Protein AF-A0A3D4JQA6-F1 (afdb_monomer_lite)

Structure (mmCIF, N/CA/C/O backbone):
data_AF-A0A3D4JQA6-F1
#
_entry.id   AF-A0A3D4JQA6-F1
#
loop_
_atom_site.group_PDB
_atom_site.id
_atom_site.type_symbol
_atom_site.label_atom_id
_atom_site.label_alt_id
_atom_site.label_comp_id
_atom_site.label_asym_id
_atom_site.label_entity_id
_atom_site.label_seq_id
_atom_site.pdbx_PDB_ins_code
_atom_site.Cartn_x
_atom_site.Cartn_y
_atom_site.Cartn_z
_atom_site.occupancy
_atom_site.B_iso_or_equiv
_atom_site.auth_seq_id
_atom_site.auth_comp_id
_atom_site.auth_asym_id
_atom_site.auth_atom_id
_atom_site.pdbx_PDB_model_num
ATOM 1 N N . MET A 1 1 ? 20.133 15.750 -13.768 1.00 63.88 1 MET A N 1
ATOM 2 C CA . MET A 1 1 ? 20.092 14.602 -12.831 1.00 63.88 1 MET A CA 1
ATOM 3 C C . MET A 1 1 ? 18.663 14.166 -12.497 1.00 63.88 1 MET A C 1
ATOM 5 O O . MET A 1 1 ? 18.368 13.007 -12.738 1.00 63.88 1 MET A O 1
ATOM 9 N N . LYS A 1 2 ? 17.755 15.057 -12.059 1.00 71.19 2 LYS A N 1
ATOM 10 C CA . LYS A 1 2 ? 16.345 14.711 -11.744 1.00 71.19 2 LYS A CA 1
ATOM 11 C C . LYS A 1 2 ? 15.571 14.044 -12.898 1.00 71.19 2 LYS A C 1
ATOM 13 O O . LYS A 1 2 ? 14.889 13.049 -12.684 1.00 71.19 2 LYS A O 1
ATOM 18 N N . GLU A 1 3 ? 15.740 14.538 -14.126 1.00 81.88 3 GLU A N 1
ATOM 19 C CA . GLU A 1 3 ? 15.092 13.957 -15.318 1.00 81.88 3 GLU A CA 1
ATOM 20 C C . GLU A 1 3 ? 15.596 12.545 -15.656 1.00 81.88 3 GLU A C 1
ATOM 22 O O . GLU A 1 3 ? 14.814 11.694 -16.068 1.00 81.88 3 GLU A O 1
ATOM 27 N N . ILE A 1 4 ? 16.885 12.265 -15.417 1.00 90.88 4 ILE A N 1
ATOM 28 C CA . ILE A 1 4 ? 17.469 10.935 -15.649 1.00 90.88 4 ILE A CA 1
ATOM 29 C C . ILE A 1 4 ? 16.876 9.929 -14.661 1.00 90.88 4 ILE A C 1
ATOM 31 O O . ILE A 1 4 ? 16.432 8.866 -15.076 1.00 90.88 4 ILE A O 1
ATOM 35 N N . GLY A 1 5 ? 16.795 10.267 -13.370 1.00 91.56 5 GLY A N 1
ATOM 36 C CA . GLY A 1 5 ? 16.223 9.347 -12.384 1.00 91.56 5 GLY A CA 1
ATOM 37 C C . GLY A 1 5 ? 14.722 9.109 -12.577 1.00 91.56 5 GLY A C 1
ATOM 38 O O . GLY A 1 5 ? 14.267 7.981 -12.427 1.00 91.56 5 GLY A O 1
ATOM 39 N N . LYS A 1 6 ? 13.961 10.114 -13.036 1.00 93.19 6 LYS A N 1
ATOM 40 C CA . LYS A 1 6 ? 12.553 9.921 -13.422 1.00 93.19 6 LYS A CA 1
ATOM 41 C C . LYS A 1 6 ? 12.411 8.981 -14.625 1.00 93.19 6 LYS A C 1
ATOM 43 O O . LYS A 1 6 ? 11.505 8.150 -14.648 1.00 93.19 6 LYS A O 1
ATOM 48 N N . ALA A 1 7 ? 13.299 9.094 -15.615 1.00 94.69 7 ALA A N 1
ATOM 49 C CA . ALA A 1 7 ? 13.330 8.175 -16.749 1.00 94.69 7 ALA A CA 1
ATOM 50 C C . ALA A 1 7 ? 13.671 6.742 -16.306 1.00 94.69 7 ALA A C 1
ATOM 52 O O . ALA A 1 7 ? 12.978 5.813 -16.712 1.00 94.69 7 ALA A O 1
ATOM 53 N N . ILE A 1 8 ? 14.664 6.569 -15.425 1.00 94.75 8 ILE A N 1
ATOM 54 C CA . ILE A 1 8 ? 15.035 5.261 -14.856 1.00 94.75 8 ILE A CA 1
ATOM 55 C C . ILE A 1 8 ? 13.863 4.654 -14.077 1.00 94.75 8 ILE A C 1
ATOM 57 O O . ILE A 1 8 ? 13.502 3.508 -14.329 1.00 94.75 8 ILE A O 1
ATOM 61 N N . PHE A 1 9 ? 13.210 5.431 -13.208 1.00 95.50 9 PHE A N 1
ATOM 62 C CA . PHE A 1 9 ? 12.026 4.986 -12.469 1.00 95.50 9 PHE A CA 1
ATOM 63 C C . PHE A 1 9 ? 10.925 4.475 -13.403 1.00 95.50 9 PHE A C 1
ATOM 65 O O . PHE A 1 9 ? 10.375 3.395 -13.194 1.00 95.50 9 PHE A O 1
ATOM 72 N N . ASN A 1 10 ? 10.621 5.225 -14.467 1.00 94.56 10 ASN A N 1
ATOM 73 C CA . ASN A 1 10 ? 9.599 4.825 -15.430 1.00 94.56 10 ASN A CA 1
ATOM 74 C C . ASN A 1 10 ? 10.000 3.575 -16.229 1.00 94.56 10 ASN A C 1
ATOM 76 O O . ASN A 1 10 ? 9.146 2.721 -16.463 1.00 94.56 10 ASN A O 1
ATOM 80 N N . LEU A 1 11 ? 11.272 3.448 -16.625 1.00 94.88 11 LEU A N 1
ATOM 81 C CA . LEU A 1 11 ? 11.783 2.257 -17.311 1.00 94.88 11 LEU A CA 1
ATOM 82 C C . LEU A 1 11 ? 11.657 1.013 -16.429 1.00 94.88 11 LEU A C 1
ATOM 84 O O . LEU A 1 11 ? 11.138 -0.005 -16.881 1.00 94.88 11 LEU A O 1
ATOM 88 N N . GLN A 1 12 ? 12.064 1.110 -15.165 1.00 94.75 12 GLN A N 1
ATOM 89 C CA . GLN A 1 12 ? 11.976 0.002 -14.220 1.00 94.75 12 GLN A CA 1
ATOM 90 C C . GLN A 1 12 ? 10.525 -0.370 -13.904 1.00 94.75 12 GLN A C 1
ATOM 92 O O . GLN A 1 12 ? 10.165 -1.546 -13.953 1.00 94.75 12 GLN A O 1
ATOM 97 N N . ARG A 1 13 ? 9.660 0.628 -13.676 1.00 95.00 13 ARG A N 1
ATOM 98 C CA . ARG A 1 13 ? 8.214 0.418 -13.530 1.00 95.00 13 ARG A CA 1
ATOM 99 C C . ARG A 1 13 ? 7.650 -0.346 -14.725 1.00 95.00 13 ARG A C 1
ATOM 101 O O . ARG A 1 13 ? 6.912 -1.308 -14.545 1.00 95.00 13 ARG A O 1
ATOM 108 N N . PHE A 1 14 ? 7.993 0.067 -15.942 1.00 95.00 14 PHE A N 1
ATOM 109 C CA . PHE A 1 14 ? 7.517 -0.587 -17.156 1.00 95.00 14 PHE A CA 1
ATOM 110 C C . PHE A 1 14 ? 8.004 -2.037 -17.251 1.00 95.00 14 PHE A C 1
ATOM 112 O O . PHE A 1 14 ? 7.196 -2.923 -17.507 1.00 95.00 14 PHE A O 1
ATOM 119 N N . GLN A 1 15 ? 9.282 -2.301 -16.967 1.00 94.69 15 GLN A N 1
ATOM 120 C CA . GLN A 1 15 ? 9.850 -3.654 -16.969 1.00 94.69 15 GLN A CA 1
ATOM 121 C C . GLN A 1 15 ? 9.159 -4.584 -15.964 1.00 94.69 15 GLN A C 1
ATOM 123 O O . GLN A 1 15 ? 8.779 -5.700 -16.322 1.00 94.69 15 GLN A O 1
ATOM 128 N N . ILE A 1 16 ? 8.948 -4.124 -14.728 1.00 94.44 16 ILE A N 1
ATOM 129 C CA . ILE A 1 16 ? 8.279 -4.904 -13.677 1.00 94.44 16 ILE A CA 1
ATOM 130 C C . ILE A 1 16 ? 6.845 -5.235 -14.094 1.00 94.44 16 ILE A C 1
ATOM 132 O O . ILE A 1 16 ? 6.431 -6.394 -14.057 1.00 94.44 16 ILE A O 1
ATOM 136 N N . LEU A 1 17 ? 6.095 -4.234 -14.558 1.00 95.25 17 LEU A N 1
ATOM 137 C CA . LEU A 1 17 ? 4.699 -4.426 -14.939 1.00 95.25 17 LEU A CA 1
ATOM 138 C C . LEU A 1 17 ? 4.548 -5.269 -16.213 1.00 95.25 17 LEU A C 1
ATOM 140 O O . LEU A 1 17 ? 3.662 -6.115 -16.268 1.00 95.25 17 LEU A O 1
ATOM 144 N N . GLN A 1 18 ? 5.419 -5.115 -17.214 1.00 94.75 18 GLN A N 1
ATOM 145 C CA . GLN A 1 18 ? 5.425 -5.992 -18.390 1.00 94.75 18 GLN A CA 1
ATOM 146 C C . GLN A 1 18 ? 5.730 -7.444 -18.021 1.00 94.75 18 GLN A C 1
ATOM 148 O O . GLN A 1 18 ? 5.082 -8.356 -18.533 1.00 94.75 18 GLN A O 1
ATOM 153 N N . THR A 1 19 ? 6.681 -7.655 -17.108 1.00 95.06 19 THR A N 1
ATOM 154 C CA . THR A 1 19 ? 7.011 -8.991 -16.598 1.00 95.06 19 THR A CA 1
ATOM 155 C C . THR A 1 19 ? 5.800 -9.609 -15.901 1.00 95.06 19 THR A C 1
ATOM 157 O O . THR A 1 19 ? 5.513 -10.786 -16.116 1.00 95.06 19 THR A O 1
ATOM 160 N N . LYS A 1 20 ? 5.039 -8.810 -15.137 1.00 94.94 20 LYS A N 1
ATOM 161 C CA . LYS A 1 20 ? 3.795 -9.256 -14.500 1.00 94.94 20 LYS A CA 1
ATOM 162 C C . LYS A 1 20 ? 2.676 -9.566 -15.502 1.00 94.94 20 LYS A C 1
ATOM 164 O O . LYS A 1 20 ? 1.956 -10.542 -15.324 1.00 94.94 20 LYS A O 1
ATOM 169 N N . LEU A 1 21 ? 2.513 -8.734 -16.532 1.00 93.81 21 LEU A N 1
ATOM 170 C CA . LEU A 1 21 ? 1.463 -8.874 -17.549 1.00 93.81 21 LEU A CA 1
ATOM 171 C C . LEU A 1 21 ? 1.677 -10.088 -18.464 1.00 93.81 21 LEU A C 1
ATOM 173 O O . LEU A 1 21 ? 0.710 -10.643 -18.978 1.00 93.81 21 LEU A O 1
ATOM 177 N N . ASN A 1 22 ? 2.926 -10.498 -18.694 1.00 92.50 22 ASN A N 1
ATOM 178 C CA . ASN A 1 22 ? 3.233 -11.638 -19.548 1.00 92.50 22 ASN A CA 1
ATOM 179 C C . ASN A 1 22 ? 2.917 -12.967 -18.823 1.00 92.50 22 ASN A C 1
ATOM 181 O O . ASN A 1 22 ? 3.553 -13.267 -17.810 1.00 92.50 22 ASN A O 1
ATOM 185 N N . PRO A 1 23 ? 2.003 -13.813 -19.348 1.00 91.38 23 PRO A N 1
ATOM 186 C CA . PRO A 1 23 ? 1.631 -15.077 -18.709 1.00 91.38 23 PRO A CA 1
ATOM 187 C C . PRO A 1 23 ? 2.809 -16.023 -18.440 1.00 91.38 23 PRO A C 1
ATOM 189 O O . PRO A 1 23 ? 2.776 -16.765 -17.464 1.00 91.38 23 PRO A O 1
ATOM 192 N N . ALA A 1 24 ? 3.861 -15.981 -19.265 1.00 93.81 24 ALA A N 1
ATOM 193 C CA . ALA A 1 24 ? 5.041 -16.833 -19.106 1.00 93.81 24 ALA A CA 1
ATOM 194 C C . ALA A 1 24 ? 5.958 -16.411 -17.942 1.00 93.81 24 ALA A C 1
ATOM 196 O O . ALA A 1 24 ? 6.779 -17.210 -17.501 1.00 93.81 24 ALA A O 1
ATOM 197 N N . THR A 1 25 ? 5.841 -15.169 -17.459 1.00 94.56 25 THR A N 1
ATOM 198 C CA . THR A 1 25 ? 6.705 -14.595 -16.409 1.00 94.56 25 THR A CA 1
ATOM 199 C C . THR A 1 25 ? 5.927 -13.999 -15.233 1.00 94.56 25 THR A C 1
ATOM 201 O O . THR A 1 25 ? 6.529 -13.482 -14.296 1.00 94.56 25 THR A O 1
ATOM 204 N N . SER A 1 26 ? 4.593 -14.071 -15.250 1.00 92.25 26 SER A N 1
ATOM 205 C CA . SER A 1 26 ? 3.707 -13.426 -14.269 1.00 92.25 26 SER A CA 1
ATOM 206 C C . SER A 1 26 ? 3.950 -13.877 -12.824 1.00 92.25 26 SER A C 1
ATOM 208 O O . SER A 1 26 ? 3.779 -13.101 -11.882 1.00 92.25 26 SER A O 1
ATOM 210 N N . ASN A 1 27 ? 4.384 -15.123 -12.641 1.00 93.00 27 ASN A N 1
ATOM 211 C CA . ASN A 1 27 ? 4.704 -15.702 -11.339 1.00 93.00 27 ASN A CA 1
ATOM 212 C C . ASN A 1 27 ? 6.025 -15.186 -10.743 1.00 93.00 27 ASN A C 1
ATOM 214 O 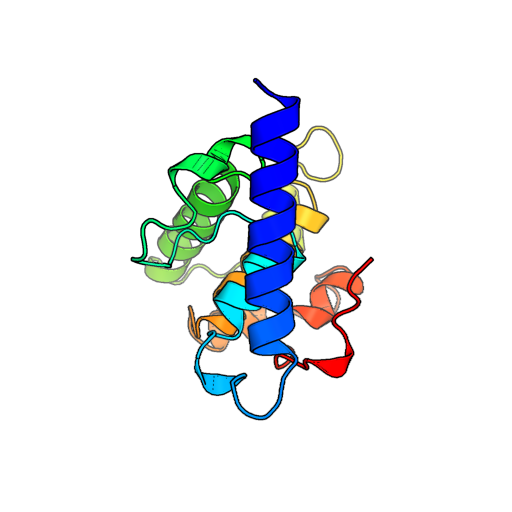O . ASN A 1 27 ? 6.259 -15.393 -9.558 1.00 93.00 27 ASN A O 1
ATOM 218 N N . LEU A 1 28 ? 6.880 -14.530 -11.535 1.00 93.69 28 LEU A N 1
ATOM 219 C CA . LEU A 1 28 ? 8.157 -13.983 -11.062 1.00 93.69 28 LEU A CA 1
ATOM 220 C C . LEU A 1 28 ? 7.982 -12.693 -10.255 1.00 93.69 28 LEU A C 1
ATOM 222 O O . LEU A 1 28 ? 8.882 -12.309 -9.515 1.00 93.69 28 LEU A O 1
ATOM 226 N N . ILE A 1 29 ? 6.845 -12.013 -10.420 1.00 94.31 29 ILE A N 1
ATOM 227 C CA . ILE A 1 29 ? 6.546 -10.743 -9.765 1.00 94.31 29 ILE A CA 1
ATOM 228 C C . ILE A 1 29 ? 5.330 -10.945 -8.848 1.00 94.31 29 ILE A C 1
ATOM 230 O O . ILE A 1 29 ? 4.229 -11.197 -9.354 1.00 94.31 29 ILE A O 1
ATOM 234 N N . PRO A 1 30 ? 5.488 -10.824 -7.519 1.00 94.50 30 PRO A N 1
ATOM 235 C CA . PRO A 1 30 ? 4.372 -10.861 -6.578 1.00 94.50 30 PRO A CA 1
ATOM 236 C C . PRO A 1 30 ? 3.296 -9.808 -6.889 1.00 94.50 30 PRO A C 1
ATOM 238 O O . PRO A 1 30 ? 3.568 -8.759 -7.481 1.00 94.50 30 PRO A O 1
ATOM 241 N N . ASN A 1 31 ? 2.043 -10.109 -6.541 1.00 95.88 31 ASN A N 1
ATOM 242 C CA . ASN A 1 31 ? 0.892 -9.258 -6.866 1.00 95.88 31 ASN A CA 1
ATOM 243 C C . ASN A 1 31 ? 0.958 -7.899 -6.155 1.00 95.88 31 ASN A C 1
ATOM 245 O O . ASN A 1 31 ? 0.726 -6.861 -6.772 1.00 95.88 31 ASN A O 1
ATOM 249 N N . ASP A 1 32 ? 1.301 -7.915 -4.874 1.00 96.06 32 ASP A N 1
ATOM 250 C CA . ASP A 1 32 ? 1.540 -6.754 -4.025 1.00 96.06 32 ASP A CA 1
ATOM 251 C C . ASP A 1 32 ? 2.678 -5.878 -4.568 1.00 96.06 32 ASP A C 1
ATOM 253 O O . ASP A 1 32 ? 2.508 -4.663 -4.684 1.00 96.06 32 ASP A O 1
ATOM 257 N N . TYR A 1 33 ? 3.793 -6.473 -5.007 1.00 96.12 33 TYR A N 1
ATOM 258 C CA . TYR A 1 33 ? 4.902 -5.716 -5.591 1.00 96.12 33 TYR A CA 1
ATOM 259 C C . TYR A 1 33 ? 4.525 -5.061 -6.923 1.00 96.12 33 TYR A C 1
ATOM 261 O O . TYR A 1 33 ? 4.772 -3.870 -7.132 1.00 96.12 33 TYR A O 1
ATOM 269 N N . ALA A 1 34 ? 3.867 -5.805 -7.819 1.00 96.00 34 ALA A N 1
ATOM 270 C CA . ALA A 1 34 ? 3.346 -5.239 -9.062 1.00 96.00 34 ALA A CA 1
ATOM 271 C C . ALA A 1 34 ? 2.358 -4.097 -8.784 1.00 96.00 34 ALA A C 1
ATOM 273 O O . ALA A 1 34 ? 2.421 -3.048 -9.429 1.00 96.00 34 ALA A O 1
ATOM 274 N N . TYR A 1 35 ? 1.472 -4.276 -7.803 1.00 96.75 35 TYR A N 1
ATOM 275 C CA . TYR A 1 35 ? 0.518 -3.258 -7.386 1.00 96.75 35 TYR A CA 1
ATOM 276 C C . TYR A 1 35 ? 1.213 -1.994 -6.860 1.00 96.75 35 TYR A C 1
ATOM 278 O O . TYR A 1 35 ? 0.854 -0.889 -7.278 1.00 96.75 35 TYR A O 1
ATOM 286 N N . ALA A 1 36 ? 2.238 -2.143 -6.018 1.00 96.75 36 ALA A N 1
ATOM 287 C CA . ALA A 1 36 ? 3.022 -1.030 -5.494 1.00 96.75 36 ALA A CA 1
ATOM 288 C C . ALA A 1 36 ? 3.638 -0.197 -6.633 1.00 96.75 36 ALA A C 1
ATOM 290 O O . ALA A 1 36 ? 3.421 1.013 -6.720 1.00 96.75 36 ALA A O 1
ATOM 291 N N . TRP A 1 37 ? 4.292 -0.845 -7.602 1.00 96.31 37 TRP A N 1
ATOM 292 C CA . TRP A 1 37 ? 4.842 -0.167 -8.783 1.00 96.31 37 TRP A CA 1
ATOM 293 C C . TRP A 1 37 ? 3.776 0.449 -9.692 1.00 96.31 37 TRP A C 1
ATOM 295 O O . 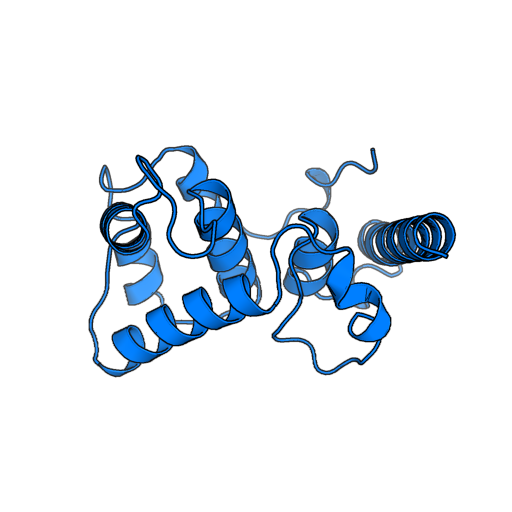TRP A 1 37 ? 3.977 1.533 -10.255 1.00 96.31 37 TRP A O 1
ATOM 305 N N . TYR A 1 38 ? 2.621 -0.203 -9.832 1.00 96.38 38 TYR A N 1
ATOM 306 C CA . TYR A 1 38 ? 1.508 0.329 -10.610 1.00 96.38 38 TYR A CA 1
ATOM 307 C C . TYR A 1 38 ? 0.992 1.648 -10.021 1.00 96.38 38 TYR A C 1
ATOM 309 O O . TYR A 1 38 ? 0.884 2.628 -10.766 1.00 96.38 38 TYR A O 1
ATOM 317 N N . GLN A 1 39 ? 0.780 1.687 -8.698 1.00 96.06 39 GLN A N 1
ATOM 318 C CA . GLN A 1 39 ? 0.321 2.858 -7.937 1.00 96.06 39 GLN A CA 1
ATOM 319 C C . GLN A 1 39 ? 1.423 3.878 -7.621 1.00 96.06 39 GLN A C 1
ATOM 321 O O . GLN A 1 39 ? 1.129 4.945 -7.085 1.00 96.06 39 GLN A O 1
ATOM 326 N N . LYS A 1 40 ? 2.689 3.570 -7.941 1.00 96.88 40 LYS A N 1
ATOM 327 C CA . LYS A 1 40 ? 3.862 4.356 -7.515 1.00 96.88 40 LYS A CA 1
ATOM 328 C C . LYS A 1 40 ? 3.895 4.528 -5.987 1.00 96.88 40 LYS A C 1
ATOM 330 O O . LYS A 1 40 ? 4.210 5.606 -5.477 1.00 96.88 40 LYS A O 1
ATOM 335 N N . LEU A 1 41 ? 3.576 3.442 -5.289 1.00 97.31 41 LEU A N 1
ATOM 336 C CA . LEU A 1 41 ? 3.690 3.251 -3.850 1.00 97.31 41 LEU A CA 1
ATOM 337 C C . LEU A 1 41 ? 5.028 2.598 -3.520 1.00 97.31 41 LEU A C 1
ATOM 339 O O . LEU A 1 41 ? 5.426 1.649 -4.194 1.00 97.31 41 LEU A O 1
ATOM 343 N N . TYR A 1 42 ? 5.725 3.123 -2.511 1.00 97.62 42 TYR A N 1
ATOM 344 C CA . TYR A 1 42 ? 7.002 2.566 -2.074 1.00 97.62 42 TYR A CA 1
ATOM 345 C C . TYR A 1 42 ? 6.801 1.150 -1.498 1.00 97.62 42 TYR A C 1
ATOM 347 O O . TYR A 1 42 ? 6.072 1.003 -0.515 1.00 97.62 42 TYR A O 1
ATOM 355 N N . PRO A 1 43 ? 7.413 0.106 -2.083 1.00 96.56 43 PRO A N 1
ATOM 356 C CA . PRO A 1 43 ? 7.147 -1.287 -1.726 1.00 96.56 43 PRO A CA 1
ATOM 357 C C . PRO A 1 43 ? 7.890 -1.691 -0.439 1.00 96.56 43 PRO A C 1
ATOM 359 O O . PRO A 1 43 ? 8.841 -2.461 -0.474 1.00 96.56 43 PRO A O 1
ATOM 362 N N . LEU A 1 44 ? 7.451 -1.155 0.703 1.00 95.06 44 LEU A N 1
ATOM 363 C CA . LEU A 1 44 ? 8.123 -1.283 2.004 1.00 95.06 44 LEU A CA 1
ATOM 364 C C . LEU A 1 44 ? 8.343 -2.734 2.468 1.00 95.06 44 LEU A C 1
ATOM 366 O O . LEU A 1 44 ? 9.296 -2.996 3.193 1.00 95.06 44 LEU A O 1
ATOM 370 N N . LEU A 1 45 ? 7.467 -3.664 2.075 1.00 88.69 45 LEU A N 1
ATOM 371 C CA . LEU A 1 45 ? 7.482 -5.061 2.538 1.00 88.69 45 LEU A CA 1
ATOM 372 C C . LEU A 1 45 ? 8.374 -5.970 1.677 1.00 88.69 45 LEU A C 1
ATOM 374 O O . LEU A 1 45 ? 8.388 -7.187 1.872 1.00 88.69 45 LEU A O 1
ATOM 378 N N . GLU A 1 46 ? 9.090 -5.400 0.708 1.00 90.62 46 GLU A N 1
ATOM 379 C CA . GLU A 1 46 ? 9.982 -6.123 -0.192 1.00 90.62 46 GLU A CA 1
ATOM 380 C C . GLU A 1 46 ? 11.437 -6.038 0.251 1.00 90.62 46 GLU A C 1
ATOM 382 O O . GLU A 1 46 ? 11.971 -4.958 0.478 1.00 90.62 46 GLU 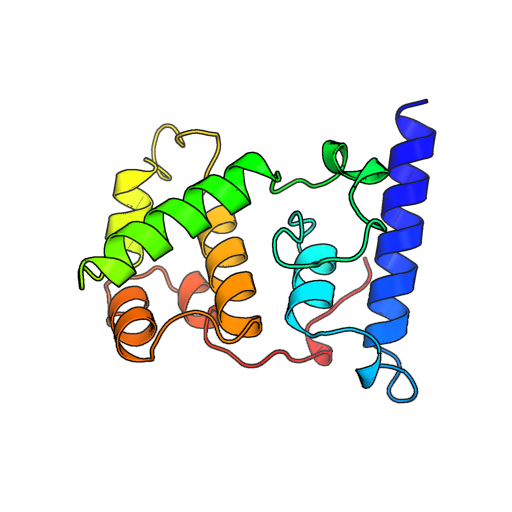A O 1
ATOM 387 N N . GLU A 1 47 ? 12.111 -7.185 0.283 1.00 82.88 47 GLU A N 1
ATOM 388 C CA . GLU A 1 47 ? 13.511 -7.281 0.716 1.00 82.88 47 GLU A CA 1
ATOM 389 C C . GLU A 1 47 ? 14.519 -6.926 -0.391 1.00 82.88 47 GLU A C 1
ATOM 391 O O . GLU A 1 47 ? 15.719 -6.859 -0.142 1.00 82.88 47 GLU A O 1
ATOM 396 N N . ASN A 1 48 ? 14.069 -6.739 -1.638 1.00 82.31 48 ASN A N 1
ATOM 397 C CA . ASN A 1 48 ? 14.973 -6.441 -2.748 1.00 82.31 48 ASN A CA 1
ATOM 398 C C . ASN A 1 48 ? 15.365 -4.957 -2.795 1.00 82.31 48 ASN A C 1
ATOM 400 O O . ASN A 1 48 ? 14.524 -4.078 -2.668 1.00 82.31 48 ASN A O 1
ATOM 404 N N . ASN A 1 49 ? 16.620 -4.662 -3.132 1.00 82.44 49 ASN A N 1
ATOM 405 C CA . ASN A 1 49 ? 17.116 -3.278 -3.137 1.00 82.44 49 ASN A CA 1
ATOM 406 C C . ASN A 1 49 ? 16.752 -2.496 -4.415 1.00 82.44 49 ASN A C 1
ATOM 408 O O . ASN A 1 49 ? 17.170 -1.355 -4.596 1.00 82.44 49 ASN A O 1
ATOM 412 N N . LEU A 1 50 ? 15.979 -3.088 -5.335 1.00 83.94 50 LEU A N 1
ATOM 413 C CA . LEU A 1 50 ? 15.709 -2.505 -6.656 1.00 83.94 50 LEU A CA 1
ATOM 414 C C . LEU A 1 50 ? 14.991 -1.150 -6.579 1.00 83.94 50 LEU A C 1
ATOM 416 O O . LEU A 1 50 ? 15.058 -0.358 -7.515 1.00 83.94 50 LEU A O 1
ATOM 420 N N . HIS A 1 51 ? 14.266 -0.894 -5.497 1.00 87.69 51 HIS A N 1
ATOM 421 C CA . HIS A 1 51 ? 13.437 0.293 -5.326 1.00 87.69 51 HIS A CA 1
ATOM 422 C C . HIS A 1 51 ? 14.082 1.362 -4.422 1.00 87.69 51 HIS A C 1
ATOM 424 O O . HIS A 1 51 ? 13.578 2.485 -4.370 1.00 87.69 51 HIS A O 1
ATOM 430 N N . GLU A 1 52 ? 15.193 1.049 -3.743 1.00 89.06 52 GLU A N 1
ATOM 431 C CA . GLU A 1 52 ? 15.831 1.923 -2.745 1.00 89.06 52 GLU A CA 1
ATOM 432 C C . GLU A 1 52 ? 16.373 3.214 -3.370 1.00 89.06 52 GLU A C 1
ATOM 434 O O . GLU A 1 52 ? 15.958 4.309 -2.987 1.00 89.06 52 GLU A O 1
ATOM 439 N N . ASP A 1 53 ? 17.202 3.101 -4.412 1.00 89.69 53 ASP A N 1
ATOM 440 C CA . ASP A 1 53 ? 17.795 4.252 -5.119 1.00 89.69 53 ASP A CA 1
ATOM 441 C C . ASP A 1 53 ? 16.750 5.135 -5.827 1.00 89.69 53 ASP A C 1
ATOM 443 O O . ASP A 1 53 ? 17.024 6.266 -6.244 1.00 89.69 53 ASP A O 1
ATOM 447 N N . LEU A 1 54 ? 15.528 4.620 -5.972 1.00 93.94 54 LEU A N 1
ATOM 448 C CA . LEU A 1 54 ? 14.416 5.282 -6.636 1.00 93.94 54 LEU A CA 1
ATOM 449 C C . LEU A 1 54 ? 13.356 5.818 -5.668 1.00 93.94 54 LEU A C 1
ATOM 451 O O . LEU A 1 54 ? 12.362 6.384 -6.130 1.00 93.94 54 LEU A O 1
ATOM 455 N N . GLN A 1 55 ? 13.579 5.714 -4.352 1.00 94.50 55 GLN A N 1
ATOM 456 C CA . GLN A 1 55 ? 12.668 6.206 -3.314 1.00 94.50 55 GLN A CA 1
ATOM 457 C C . GLN A 1 55 ? 12.095 7.613 -3.601 1.00 94.50 55 GLN A C 1
ATOM 459 O O . GLN A 1 55 ? 10.881 7.781 -3.475 1.00 94.50 55 GLN A O 1
ATOM 464 N N . PRO A 1 56 ? 12.879 8.615 -4.062 1.00 95.38 56 PRO A N 1
ATOM 465 C CA . PRO A 1 56 ? 12.362 9.968 -4.296 1.00 95.38 56 PRO A CA 1
ATOM 466 C C . PRO A 1 56 ? 11.322 10.101 -5.423 1.00 95.38 56 PRO A C 1
ATOM 468 O O . PRO A 1 56 ? 10.760 11.182 -5.599 1.00 95.38 56 PRO A O 1
ATOM 471 N N . TYR A 1 57 ? 11.105 9.057 -6.230 1.00 95.88 57 TYR A N 1
ATOM 472 C CA . TYR A 1 57 ? 10.205 9.084 -7.391 1.00 95.88 57 TYR A CA 1
ATOM 473 C C . TYR A 1 57 ? 8.840 8.428 -7.134 1.00 95.88 57 TYR A C 1
ATOM 475 O O . TYR A 1 57 ? 7.945 8.546 -7.977 1.00 95.88 57 TYR A O 1
ATOM 483 N N . PHE A 1 58 ? 8.656 7.780 -5.981 1.00 96.75 58 PHE A N 1
ATOM 484 C CA . PHE A 1 58 ? 7.361 7.253 -5.558 1.00 96.75 58 PHE A CA 1
ATOM 485 C C . PHE A 1 58 ? 6.447 8.392 -5.093 1.00 96.75 58 PHE A C 1
ATOM 487 O O . PHE A 1 58 ? 6.868 9.277 -4.351 1.00 96.75 58 PHE A O 1
ATOM 494 N N . SER A 1 59 ? 5.190 8.387 -5.544 1.00 96.81 59 SER A N 1
ATOM 495 C CA . SER A 1 59 ? 4.208 9.403 -5.144 1.00 96.81 59 SER A CA 1
ATOM 496 C C . SER A 1 59 ? 3.572 9.108 -3.792 1.00 96.81 59 SER A C 1
ATOM 498 O O . SER A 1 59 ? 3.165 10.045 -3.114 1.00 96.81 59 SER A O 1
ATOM 500 N N . ILE A 1 60 ? 3.487 7.829 -3.414 1.00 98.06 60 ILE A N 1
ATOM 501 C CA . ILE A 1 60 ? 3.178 7.420 -2.044 1.00 98.06 60 ILE A CA 1
ATOM 502 C C . ILE A 1 60 ? 4.504 7.008 -1.409 1.00 98.06 60 ILE A C 1
ATOM 504 O O . ILE A 1 60 ? 5.105 6.007 -1.812 1.00 98.06 60 ILE A O 1
ATOM 508 N N . THR A 1 61 ? 4.995 7.843 -0.497 1.00 97.50 61 THR A N 1
ATOM 509 C CA . THR A 1 61 ? 6.380 7.774 -0.015 1.00 97.50 61 THR A CA 1
ATOM 510 C C . THR A 1 61 ? 6.577 6.653 0.998 1.00 97.50 61 THR A C 1
ATOM 512 O O . THR A 1 61 ? 5.617 6.165 1.592 1.00 97.50 61 THR A O 1
ATOM 515 N N . LYS A 1 62 ? 7.838 6.275 1.236 1.00 97.00 62 LYS A N 1
ATOM 516 C CA . LYS A 1 62 ? 8.202 5.298 2.268 1.00 97.00 62 LYS A CA 1
ATOM 517 C C . LYS A 1 62 ? 7.610 5.667 3.625 1.00 97.00 62 LYS A C 1
ATOM 519 O O . LYS A 1 62 ? 7.033 4.815 4.280 1.00 97.00 62 LYS A O 1
ATOM 524 N N . GLU A 1 63 ? 7.711 6.936 4.004 1.00 97.62 63 GLU A N 1
ATOM 525 C CA . GLU A 1 63 ? 7.257 7.454 5.295 1.00 97.62 63 GLU A CA 1
ATOM 526 C C . GLU A 1 63 ? 5.734 7.362 5.437 1.00 97.62 63 GLU A C 1
ATOM 528 O O . GLU A 1 63 ? 5.239 7.081 6.520 1.00 97.62 63 GLU A O 1
ATOM 533 N N . GLN A 1 64 ? 4.984 7.566 4.349 1.00 98.31 64 GLN A N 1
ATOM 534 C CA . GLN A 1 64 ? 3.528 7.406 4.360 1.00 98.31 64 GLN A CA 1
ATOM 535 C C . GLN A 1 64 ? 3.118 5.939 4.484 1.00 98.31 64 GLN A C 1
ATOM 537 O O . GLN A 1 64 ? 2.198 5.631 5.238 1.00 98.31 64 GLN A O 1
ATOM 542 N N . VAL A 1 65 ? 3.775 5.045 3.733 1.00 98.12 65 VAL A N 1
ATOM 543 C CA . VAL A 1 65 ? 3.504 3.602 3.814 1.00 98.12 65 VAL A CA 1
ATOM 544 C C . VAL A 1 65 ? 3.820 3.103 5.218 1.00 98.12 65 VAL A C 1
ATOM 546 O O . VAL A 1 65 ? 2.948 2.504 5.832 1.00 98.12 65 VAL A O 1
ATOM 549 N N . ASP A 1 66 ? 5.012 3.420 5.726 1.00 97.88 66 ASP A N 1
ATOM 550 C CA . ASP A 1 66 ? 5.502 3.013 7.045 1.00 97.88 66 ASP A CA 1
ATOM 551 C C . ASP A 1 66 ? 4.596 3.509 8.178 1.00 97.88 66 ASP A C 1
ATOM 553 O O . ASP A 1 66 ? 4.193 2.727 9.033 1.00 97.88 66 ASP A O 1
ATOM 557 N N . GLU A 1 67 ? 4.191 4.781 8.151 1.00 98.06 67 GLU A N 1
ATOM 558 C CA . GLU A 1 67 ? 3.265 5.344 9.139 1.00 98.06 67 GLU A CA 1
ATOM 559 C C . GLU A 1 67 ? 1.929 4.587 9.172 1.00 98.06 67 GLU A C 1
ATOM 561 O O . GLU A 1 67 ? 1.485 4.150 10.234 1.00 98.06 67 GLU A O 1
ATOM 566 N N . ILE A 1 68 ? 1.297 4.384 8.010 1.00 98.38 68 ILE A N 1
ATOM 567 C CA . ILE A 1 68 ? -0.008 3.712 7.933 1.00 98.38 68 ILE A CA 1
ATOM 568 C C . ILE A 1 68 ? 0.114 2.246 8.360 1.00 98.38 68 ILE A C 1
ATOM 570 O O . ILE A 1 68 ? -0.726 1.762 9.124 1.00 98.38 68 ILE A O 1
ATOM 574 N N . THR A 1 69 ? 1.147 1.537 7.887 1.00 97.62 69 THR A N 1
ATOM 575 C CA . THR A 1 69 ? 1.359 0.122 8.221 1.00 97.62 69 THR A CA 1
ATOM 576 C C . THR A 1 69 ? 1.640 -0.049 9.708 1.00 97.62 69 THR A C 1
ATOM 578 O O . THR A 1 69 ? 1.031 -0.910 10.335 1.00 97.62 69 THR A O 1
ATOM 581 N N . ASN A 1 70 ? 2.493 0.798 10.294 1.00 97.81 70 ASN A N 1
ATOM 582 C CA . ASN A 1 70 ? 2.857 0.720 11.708 1.00 97.81 70 ASN A CA 1
ATOM 583 C C . ASN A 1 70 ? 1.689 1.102 12.617 1.00 97.81 70 ASN A C 1
ATOM 585 O O . ASN A 1 70 ? 1.460 0.443 13.632 1.00 97.81 70 ASN A O 1
ATOM 589 N N . TYR A 1 71 ? 0.919 2.135 12.261 1.00 98.25 71 TYR A N 1
ATOM 590 C CA . TYR A 1 71 ? -0.269 2.505 13.023 1.00 98.25 71 TYR A CA 1
ATOM 591 C C . TYR A 1 71 ? -1.295 1.366 13.020 1.00 98.25 71 TYR A C 1
ATOM 593 O O . TYR A 1 71 ? -1.714 0.923 14.094 1.00 98.25 71 TYR A O 1
ATOM 601 N N . ALA A 1 72 ? -1.638 0.837 11.838 1.00 98.00 72 ALA A N 1
ATOM 602 C CA . ALA A 1 72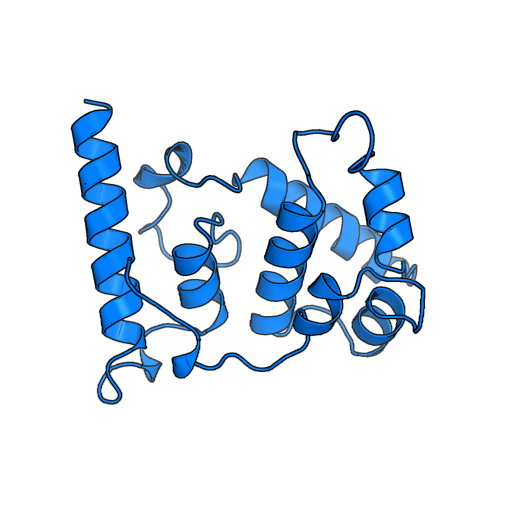 ? -2.576 -0.275 11.707 1.00 98.00 72 ALA A CA 1
ATOM 603 C C . ALA A 1 72 ? -2.097 -1.537 12.439 1.00 98.00 72 ALA A C 1
ATOM 605 O O . ALA A 1 72 ? -2.879 -2.122 13.186 1.00 98.00 72 ALA A O 1
ATOM 606 N N . ASP A 1 73 ? -0.823 -1.910 12.298 1.00 97.69 73 ASP A N 1
ATOM 607 C CA . ASP A 1 73 ? -0.241 -3.066 12.986 1.00 97.69 73 ASP A CA 1
ATOM 608 C C . ASP A 1 73 ? -0.260 -2.903 14.508 1.00 97.69 73 ASP A C 1
ATOM 610 O O . ASP A 1 73 ? -0.714 -3.787 15.236 1.00 97.69 73 ASP A O 1
ATOM 614 N N . SER A 1 74 ? 0.117 -1.725 15.009 1.00 98.19 74 SER A N 1
ATOM 615 C CA . SER A 1 74 ? 0.135 -1.468 16.448 1.00 98.19 74 SER A CA 1
ATOM 616 C C . SER A 1 74 ? -1.253 -1.557 17.090 1.00 98.19 74 SER A C 1
ATOM 618 O O . SER A 1 74 ? -1.376 -1.999 18.234 1.00 98.19 74 SER A O 1
ATOM 620 N N . GLU A 1 75 ? -2.305 -1.142 16.384 1.00 98.12 75 GLU A N 1
ATOM 621 C CA . GLU A 1 75 ? -3.682 -1.222 16.872 1.00 98.12 75 GLU A CA 1
ATOM 622 C C . GLU A 1 75 ? -4.263 -2.629 16.696 1.00 98.12 75 GLU A C 1
ATOM 624 O O . GLU A 1 75 ? -4.912 -3.144 17.612 1.00 98.12 75 GLU A O 1
ATOM 629 N N . TRP A 1 76 ? -3.926 -3.303 15.594 1.00 97.69 76 TRP A N 1
ATOM 630 C CA . TRP A 1 76 ? -4.261 -4.703 15.355 1.00 97.69 76 TRP A CA 1
ATOM 631 C C . TRP A 1 76 ? -3.708 -5.623 16.454 1.00 97.69 76 TRP A C 1
ATOM 633 O O . TRP A 1 76 ? -4.453 -6.417 17.037 1.00 97.69 76 TRP A O 1
ATOM 643 N N . LEU A 1 77 ? -2.438 -5.448 16.841 1.00 97.50 77 LEU A N 1
ATOM 644 C CA . LEU A 1 77 ? -1.806 -6.173 17.951 1.00 97.50 77 LEU A CA 1
ATOM 645 C C . LEU A 1 77 ? -2.494 -5.915 19.302 1.00 97.50 77 LEU A C 1
ATOM 647 O O . LEU A 1 77 ? -2.491 -6.780 20.179 1.00 97.50 77 LEU A O 1
ATOM 651 N N . LYS A 1 78 ? -3.130 -4.749 19.472 1.00 98.00 78 LYS A N 1
ATOM 652 C CA . LYS A 1 78 ? -3.945 -4.401 20.653 1.00 98.00 78 LYS A CA 1
ATOM 653 C C . LYS A 1 78 ? -5.391 -4.900 20.552 1.00 98.00 78 LYS A C 1
ATOM 655 O O . LYS A 1 78 ? -6.182 -4.585 21.442 1.00 98.00 78 LYS A O 1
ATOM 660 N N . LYS A 1 79 ? -5.747 -5.641 19.495 1.00 96.94 79 LYS A N 1
ATOM 661 C CA . LYS A 1 79 ? -7.122 -6.070 19.184 1.00 96.94 79 LYS A CA 1
ATOM 662 C C . LYS A 1 79 ? -8.098 -4.896 19.078 1.00 96.94 79 LYS A C 1
ATOM 664 O O . LYS A 1 79 ? -9.250 -4.981 19.500 1.00 96.94 79 LYS A O 1
ATOM 669 N N . LYS A 1 80 ? -7.615 -3.779 18.529 1.00 97.44 80 LYS A N 1
ATOM 670 C CA . LYS A 1 80 ? -8.411 -2.600 18.195 1.00 97.44 80 LYS A CA 1
ATOM 671 C C . LYS A 1 80 ? -8.514 -2.490 16.685 1.00 97.44 80 LYS A C 1
ATOM 673 O O . LYS A 1 80 ? -7.514 -2.329 15.993 1.00 97.44 80 LYS A O 1
ATOM 678 N N . TYR A 1 81 ? -9.741 -2.569 16.197 1.00 97.31 81 TYR A N 1
ATOM 679 C CA . TYR A 1 81 ? -10.046 -2.551 14.778 1.00 97.31 81 TYR A CA 1
ATOM 680 C C . TYR A 1 81 ? -10.839 -1.291 14.444 1.00 97.31 81 TYR A C 1
ATOM 682 O O . TYR A 1 81 ? -11.764 -0.924 15.174 1.00 97.31 81 TYR A O 1
ATOM 690 N N . TYR A 1 82 ? -10.490 -0.657 13.331 1.00 98.25 82 TYR A N 1
ATOM 691 C CA . TYR A 1 82 ? -11.078 0.600 12.882 1.00 98.25 82 TYR A CA 1
ATOM 692 C C . TYR A 1 82 ? -11.698 0.426 11.501 1.00 98.25 82 TYR A C 1
ATOM 694 O O . TYR A 1 82 ? -11.151 -0.287 10.660 1.00 98.25 82 TYR A O 1
ATOM 702 N N . ASN A 1 83 ? -12.823 1.090 11.251 1.00 98.56 83 ASN A N 1
ATOM 703 C CA . ASN A 1 83 ? -13.354 1.210 9.899 1.00 98.56 83 ASN A CA 1
ATOM 704 C C . ASN A 1 83 ? -12.589 2.273 9.095 1.00 98.56 83 ASN A C 1
ATOM 706 O O . ASN A 1 83 ? -11.826 3.080 9.632 1.00 98.56 83 ASN A O 1
ATOM 710 N N . PHE A 1 84 ? -12.793 2.291 7.778 1.00 98.56 84 PHE A N 1
ATOM 711 C CA . PHE A 1 84 ? -12.059 3.193 6.895 1.00 98.56 84 PHE A CA 1
ATOM 712 C C . PHE A 1 84 ? -12.231 4.676 7.271 1.00 98.56 84 PHE A C 1
ATOM 714 O O . PHE A 1 84 ? -11.269 5.443 7.226 1.00 98.56 84 PHE A O 1
ATOM 721 N N . TYR A 1 85 ? -13.436 5.108 7.660 1.00 98.25 85 TYR A N 1
ATOM 722 C CA . TYR A 1 85 ? -13.670 6.505 8.044 1.00 98.25 85 TYR A CA 1
ATOM 723 C C . TYR A 1 85 ? -12.984 6.906 9.352 1.00 98.25 85 TYR A C 1
ATOM 725 O O . TYR A 1 85 ? -12.633 8.076 9.515 1.00 98.25 85 TYR A O 1
ATOM 733 N N . GLU A 1 86 ? -12.755 5.967 10.265 1.00 98.38 86 GLU A N 1
ATOM 734 C CA . GLU A 1 86 ? -11.958 6.211 11.466 1.00 98.38 86 GLU A CA 1
ATOM 735 C C . GLU A 1 86 ? -10.486 6.466 11.111 1.00 98.38 86 GLU A C 1
ATOM 737 O O . GLU A 1 86 ? -9.912 7.432 11.618 1.00 98.38 86 GLU A O 1
ATOM 742 N N . TYR A 1 87 ? -9.915 5.718 10.158 1.00 98.12 87 TYR A N 1
ATOM 743 C CA . TYR A 1 87 ? -8.592 6.029 9.600 1.00 98.12 87 TYR A CA 1
ATOM 744 C C . TYR A 1 87 ? -8.570 7.378 8.864 1.00 98.12 87 TYR A C 1
ATOM 746 O O . TYR A 1 87 ? -7.653 8.171 9.072 1.00 98.12 87 TYR A O 1
ATOM 754 N N . GLU A 1 88 ? -9.591 7.701 8.054 1.00 97.12 88 GLU A N 1
ATOM 755 C CA . GLU A 1 88 ? -9.669 9.024 7.404 1.00 97.12 88 GLU A CA 1
ATOM 756 C C . GLU A 1 88 ? -9.674 10.166 8.415 1.00 97.12 88 GLU A C 1
ATOM 758 O O . GLU A 1 88 ? -9.091 11.224 8.173 1.00 97.12 88 GLU A O 1
ATOM 763 N N . LYS A 1 89 ? -10.392 9.968 9.523 1.00 97.44 89 LYS A N 1
ATOM 764 C CA . LYS A 1 89 ? -10.484 10.944 10.600 1.00 97.44 89 LYS A CA 1
ATOM 765 C C . LYS A 1 89 ? -9.145 11.080 11.314 1.00 97.44 89 LYS A C 1
ATOM 767 O O . LYS A 1 89 ? -8.755 12.206 11.599 1.00 97.44 89 LYS A O 1
ATOM 772 N N . HIS A 1 90 ? -8.458 9.968 11.578 1.00 97.00 90 HIS A N 1
ATOM 773 C CA . HIS A 1 90 ? -7.139 9.962 12.209 1.00 97.00 90 HIS A CA 1
ATOM 774 C C . HIS A 1 90 ? -6.114 10.778 11.407 1.00 97.00 90 HIS A C 1
ATOM 776 O O . HIS A 1 90 ? -5.398 11.589 11.984 1.00 97.00 90 HIS A O 1
ATOM 782 N N . TYR A 1 91 ? -6.104 10.632 10.078 1.00 97.62 91 TYR A N 1
ATOM 783 C CA . TYR A 1 91 ? -5.172 11.342 9.193 1.00 97.62 91 TYR A CA 1
ATOM 784 C C . TYR A 1 91 ? -5.713 12.660 8.617 1.00 97.62 91 TYR A C 1
ATOM 786 O O . TYR A 1 91 ? -5.094 13.244 7.729 1.00 97.62 91 TYR A O 1
ATOM 794 N N . GLU A 1 92 ? -6.867 13.139 9.090 1.00 96.44 92 GLU A N 1
ATOM 795 C CA . GLU A 1 92 ? -7.510 14.378 8.626 1.00 96.44 92 GLU A CA 1
ATOM 796 C C . GLU A 1 92 ? -7.654 14.476 7.090 1.00 96.44 92 GLU A C 1
ATOM 798 O O . GLU A 1 92 ? -7.576 15.557 6.498 1.00 96.44 92 GLU A O 1
ATOM 803 N N . CYS A 1 93 ? -7.913 13.346 6.416 1.00 93.56 93 CYS A N 1
ATOM 804 C CA . CYS A 1 93 ? -7.849 13.228 4.952 1.00 93.56 93 CYS A CA 1
ATOM 805 C C . CYS A 1 93 ? -8.764 14.200 4.181 1.00 93.56 93 CYS A C 1
ATOM 807 O O . CYS A 1 93 ? -8.580 14.389 2.978 1.00 93.56 93 CYS A O 1
ATOM 809 N N . ARG A 1 94 ? -9.787 14.769 4.835 1.00 88.31 94 ARG A N 1
ATOM 810 C CA . ARG A 1 94 ? -10.804 15.643 4.220 1.00 88.31 94 ARG A CA 1
ATOM 811 C C . ARG A 1 94 ? -10.514 17.137 4.361 1.00 88.31 94 ARG A C 1
ATOM 813 O O . ARG A 1 94 ? -11.161 17.927 3.682 1.00 88.31 94 ARG A O 1
ATOM 820 N N . THR A 1 95 ? -9.609 17.524 5.255 1.00 89.25 95 THR A N 1
ATOM 821 C CA . THR A 1 95 ? -9.358 18.928 5.604 1.00 89.25 95 THR A CA 1
ATOM 822 C C . THR A 1 95 ? -7.909 19.292 5.339 1.00 89.25 95 THR A C 1
ATOM 824 O O . THR A 1 95 ? -7.627 20.013 4.386 1.00 89.25 95 THR A O 1
ATOM 827 N N . ASN A 1 96 ? -6.996 18.774 6.154 1.00 92.12 96 ASN A N 1
ATOM 828 C CA . ASN A 1 96 ? -5.571 19.041 6.059 1.00 92.12 96 ASN A CA 1
ATOM 829 C C . ASN A 1 96 ? -4.796 17.744 6.329 1.00 92.12 96 ASN A C 1
ATOM 831 O O . ASN A 1 96 ? -4.395 17.504 7.466 1.00 92.12 96 ASN A O 1
ATOM 835 N N . PRO A 1 97 ? -4.615 16.902 5.297 1.00 92.56 97 PRO A N 1
ATOM 836 C CA . PRO A 1 97 ? -4.007 15.586 5.427 1.00 92.56 97 PRO A CA 1
ATOM 837 C C . PRO A 1 97 ? -2.699 15.580 6.226 1.00 92.56 97 PRO A C 1
ATOM 839 O O . PRO A 1 97 ? -1.696 16.173 5.812 1.00 92.56 97 PRO A O 1
ATOM 842 N N . VAL A 1 98 ? -2.685 14.844 7.336 1.00 93.62 98 VAL A N 1
ATOM 843 C CA . VAL A 1 98 ? -1.477 14.601 8.133 1.00 93.62 98 VAL A CA 1
ATOM 844 C C . VAL A 1 98 ? -0.475 13.840 7.265 1.00 93.62 98 VAL A C 1
ATOM 846 O O . VAL A 1 98 ? -0.827 12.854 6.623 1.00 93.62 98 VAL A O 1
ATOM 849 N N . MET A 1 99 ? 0.766 14.331 7.172 1.00 94.38 99 MET A N 1
ATOM 850 C CA . MET A 1 99 ? 1.816 13.765 6.302 1.00 94.38 99 MET A CA 1
ATOM 851 C C . MET A 1 99 ? 1.418 13.649 4.814 1.00 94.38 99 MET A C 1
ATOM 853 O O . MET A 1 99 ? 1.998 12.866 4.060 1.00 94.38 99 MET A O 1
ATOM 857 N N . GLY A 1 100 ? 0.415 14.412 4.362 1.00 95.19 100 GLY A N 1
ATOM 858 C CA . GLY A 1 100 ? -0.122 14.287 3.006 1.00 95.19 100 GLY A CA 1
ATOM 859 C C . GLY A 1 100 ? -0.896 12.984 2.756 1.00 95.19 100 GLY A C 1
ATOM 860 O O . GLY A 1 100 ? -1.147 12.647 1.598 1.00 95.19 100 GLY A O 1
ATOM 861 N N . ILE A 1 101 ? -1.266 12.243 3.808 1.00 97.88 101 ILE A N 1
ATOM 862 C CA . ILE A 1 101 ? -2.016 10.987 3.710 1.00 97.88 101 ILE A CA 1
ATOM 863 C C . ILE A 1 101 ? -3.463 11.295 3.326 1.00 97.88 101 ILE A C 1
ATOM 865 O O . ILE A 1 101 ? -4.293 11.715 4.130 1.00 97.88 101 ILE A O 1
ATOM 869 N N . SER A 1 102 ? -3.766 11.097 2.049 1.00 97.06 102 SER A N 1
ATOM 870 C CA . SER A 1 102 ? -5.109 11.276 1.502 1.00 97.06 102 SER A CA 1
ATOM 871 C C . SER A 1 102 ? -5.931 9.986 1.590 1.00 97.06 102 SER A C 1
ATOM 873 O O . SER A 1 102 ? -5.386 8.896 1.772 1.00 97.06 102 SER A O 1
ATOM 875 N N . ARG A 1 103 ? -7.239 10.080 1.310 1.00 97.06 103 ARG A N 1
ATOM 876 C CA . ARG A 1 103 ? -8.098 8.906 1.065 1.00 97.06 103 ARG A CA 1
ATOM 877 C C . ARG A 1 103 ? -7.467 7.932 0.069 1.00 97.06 103 ARG A C 1
ATOM 879 O O . ARG A 1 103 ? -7.450 6.730 0.304 1.00 97.06 103 ARG A O 1
ATOM 886 N N . SER A 1 104 ? -6.953 8.453 -1.046 1.00 96.69 104 SER A N 1
ATOM 887 C CA . SER A 1 104 ? -6.355 7.623 -2.099 1.00 96.69 104 SER A CA 1
ATOM 888 C C . SER A 1 104 ? -5.084 6.912 -1.625 1.00 96.69 104 SER A C 1
ATOM 890 O O . SER A 1 104 ? -4.858 5.758 -1.989 1.00 96.69 104 SER A O 1
ATOM 892 N N . THR A 1 105 ? -4.311 7.560 -0.748 1.00 98.06 105 THR A N 1
ATOM 893 C CA . THR A 1 105 ? -3.128 6.985 -0.101 1.00 98.06 105 THR A CA 1
ATOM 894 C C . THR A 1 105 ? -3.532 5.818 0.795 1.00 98.06 105 THR A C 1
ATOM 896 O O . THR A 1 105 ? -2.997 4.729 0.628 1.00 98.06 105 THR A O 1
ATOM 899 N N . LEU A 1 106 ? -4.533 6.006 1.666 1.00 98.31 106 LEU A N 1
ATOM 900 C CA . LEU A 1 106 ? -5.053 4.944 2.538 1.00 98.31 106 LEU A CA 1
ATOM 901 C C . LEU A 1 106 ? -5.569 3.742 1.744 1.00 98.31 106 LEU A C 1
ATOM 903 O O . LEU A 1 106 ? -5.188 2.614 2.036 1.00 98.31 106 LEU A O 1
ATOM 907 N N . ILE A 1 107 ? -6.388 3.972 0.710 1.00 98.38 107 ILE A N 1
ATOM 908 C CA . ILE A 1 107 ? -6.893 2.889 -0.153 1.00 98.38 107 ILE A CA 1
ATOM 909 C C . ILE A 1 107 ? -5.728 2.112 -0.766 1.00 98.38 107 ILE A C 1
ATOM 911 O O . ILE A 1 107 ? -5.747 0.882 -0.785 1.00 98.38 107 ILE A O 1
ATOM 915 N N . SER A 1 108 ? -4.713 2.828 -1.251 1.00 98.19 108 SER A N 1
ATOM 916 C CA . SER A 1 108 ? -3.560 2.210 -1.897 1.00 98.19 108 SER A CA 1
ATOM 917 C C . SER A 1 108 ? -2.729 1.394 -0.914 1.00 98.19 108 SER A C 1
ATOM 919 O O . SER A 1 108 ? -2.387 0.253 -1.206 1.00 98.19 108 SER A O 1
ATOM 921 N N . VAL A 1 109 ? -2.447 1.929 0.274 1.00 98.56 109 VAL A N 1
ATOM 922 C CA . VAL A 1 109 ? -1.662 1.211 1.284 1.00 98.56 109 VAL A CA 1
ATOM 923 C C . VAL A 1 109 ? -2.423 0.001 1.819 1.00 98.56 109 VAL A C 1
ATOM 925 O O . VAL A 1 109 ? -1.871 -1.094 1.819 1.00 98.56 109 VAL A O 1
ATOM 928 N N . PHE A 1 110 ? -3.705 0.129 2.172 1.00 98.62 110 PHE A N 1
ATOM 929 C CA . PHE A 1 110 ? -4.478 -1.023 2.646 1.00 98.62 110 PHE A CA 1
ATOM 930 C C . PHE A 1 110 ? -4.635 -2.107 1.582 1.00 98.62 110 PHE A C 1
ATOM 932 O O . PHE A 1 110 ? -4.531 -3.287 1.903 1.00 98.62 110 PHE A O 1
ATOM 939 N N . ARG A 1 111 ? -4.826 -1.738 0.309 1.00 98.12 111 ARG A N 1
ATOM 940 C CA . ARG A 1 111 ? -4.843 -2.723 -0.780 1.00 98.12 111 ARG A CA 1
ATOM 941 C C . ARG A 1 111 ? -3.487 -3.410 -0.936 1.00 98.12 111 ARG A C 1
ATOM 943 O O . ARG A 1 111 ? -3.453 -4.618 -1.132 1.00 98.12 111 ARG A O 1
ATOM 950 N N . TYR A 1 112 ? -2.384 -2.671 -0.834 1.00 98.12 112 TYR A N 1
ATOM 951 C CA . TYR A 1 112 ? -1.040 -3.251 -0.854 1.00 98.12 112 TYR A CA 1
ATOM 952 C C . TYR A 1 112 ? -0.843 -4.272 0.279 1.00 98.12 112 TYR A C 1
ATOM 954 O O . TYR A 1 112 ? -0.397 -5.385 0.017 1.00 98.12 112 TYR A O 1
ATOM 962 N N . MET A 1 113 ? -1.263 -3.938 1.503 1.00 98.12 113 MET A N 1
ATOM 963 C CA . MET A 1 113 ? -1.200 -4.841 2.659 1.00 98.12 113 MET A CA 1
ATOM 964 C C . MET A 1 113 ? -2.089 -6.079 2.492 1.00 98.12 113 MET A C 1
ATOM 966 O O . MET A 1 113 ? -1.651 -7.188 2.790 1.00 98.12 113 MET A O 1
ATOM 970 N N . PHE A 1 114 ? -3.309 -5.916 1.971 1.00 98.19 114 PHE A N 1
ATOM 971 C CA . PHE A 1 114 ? -4.204 -7.041 1.692 1.00 98.19 114 PHE A CA 1
ATOM 972 C C . PHE A 1 114 ? -3.587 -8.016 0.684 1.00 98.19 114 PHE A C 1
ATOM 974 O O . PHE A 1 114 ? -3.593 -9.218 0.905 1.00 98.19 114 PHE A O 1
ATOM 981 N N . LEU A 1 115 ? -2.985 -7.504 -0.396 1.00 97.00 115 LEU A N 1
ATOM 982 C CA . LEU A 1 115 ? -2.315 -8.335 -1.404 1.00 97.00 115 LEU A CA 1
ATOM 983 C C . LEU A 1 115 ? -1.061 -9.053 -0.884 1.00 97.00 115 LEU A C 1
ATOM 985 O O . LEU A 1 115 ? -0.590 -9.979 -1.541 1.00 97.00 115 LEU A O 1
ATOM 989 N N . ARG A 1 116 ? -0.518 -8.618 0.259 1.00 95.94 116 ARG A N 1
ATOM 990 C CA . ARG A 1 116 ? 0.573 -9.280 0.988 1.00 95.94 116 ARG A CA 1
ATOM 991 C C . ARG A 1 116 ? 0.057 -10.316 1.996 1.00 95.94 116 ARG A C 1
ATOM 993 O O . ARG A 1 116 ? 0.847 -10.828 2.779 1.00 95.94 116 ARG A O 1
ATOM 1000 N N . ASP A 1 117 ? -1.249 -10.576 2.034 1.00 95.94 117 ASP A N 1
ATOM 1001 C CA . ASP A 1 117 ? -1.893 -11.394 3.067 1.00 95.94 117 ASP A CA 1
ATOM 1002 C C . ASP A 1 117 ? -1.589 -10.881 4.492 1.00 95.94 117 ASP A C 1
ATOM 1004 O O . ASP A 1 117 ? -1.371 -11.649 5.429 1.00 95.94 117 ASP A O 1
ATOM 1008 N N . SER A 1 118 ? -1.536 -9.552 4.660 1.00 94.81 118 SER A N 1
ATOM 1009 C CA . SER A 1 118 ? -1.398 -8.932 5.985 1.00 94.81 118 SER A CA 1
ATOM 1010 C C . SER A 1 118 ? -2.726 -8.979 6.748 1.00 94.81 118 SER A C 1
ATOM 1012 O O . SER A 1 118 ? -3.788 -8.922 6.136 1.00 94.81 118 SER A O 1
ATOM 1014 N N . PHE A 1 119 ? -2.663 -8.991 8.083 1.00 97.56 119 PHE A N 1
ATOM 1015 C CA . PHE A 1 119 ? -3.813 -8.978 9.005 1.00 97.56 119 PHE A CA 1
ATOM 1016 C C . PHE A 1 119 ? -4.803 -10.151 8.880 1.00 97.56 119 PHE A C 1
ATOM 1018 O O . PHE A 1 119 ? -4.791 -10.938 7.939 1.00 97.56 119 PHE A O 1
ATOM 1025 N N . ASP A 1 120 ? -5.658 -10.296 9.893 1.00 97.56 120 ASP A N 1
ATOM 1026 C CA . ASP A 1 120 ? -6.715 -11.307 9.928 1.00 97.56 120 ASP A CA 1
ATOM 1027 C C . ASP A 1 120 ? -8.011 -10.813 9.261 1.00 97.56 120 ASP A C 1
ATOM 1029 O O . ASP A 1 120 ? -8.200 -9.627 8.990 1.00 97.56 120 ASP A O 1
ATOM 1033 N N . GLN A 1 121 ? -8.936 -11.739 8.996 1.00 97.31 121 GLN A N 1
ATOM 1034 C CA . GLN A 1 121 ? -10.226 -11.410 8.382 1.00 97.31 121 GLN A CA 1
ATOM 1035 C C . GLN A 1 121 ? -11.034 -10.406 9.222 1.00 97.31 121 GLN A C 1
ATOM 1037 O O . GLN A 1 121 ? -11.718 -9.558 8.660 1.00 97.31 121 GLN A O 1
ATOM 104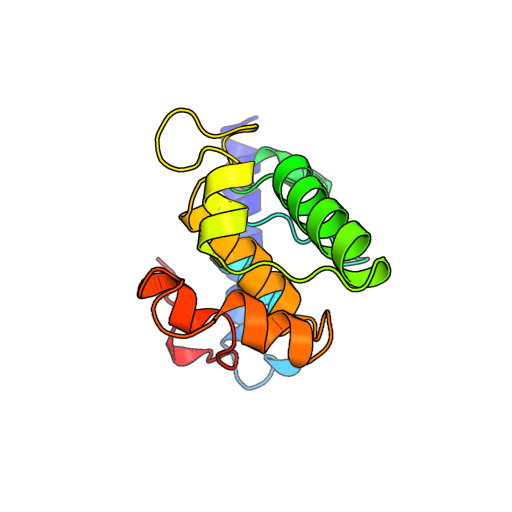2 N N . GLU A 1 122 ? -10.920 -10.457 10.554 1.00 98.00 122 GLU A N 1
ATOM 1043 C CA . GLU A 1 122 ? -11.614 -9.537 11.463 1.00 98.00 122 GLU A CA 1
ATOM 1044 C C . GLU A 1 122 ? -11.187 -8.078 11.238 1.00 98.00 122 GLU A C 1
ATOM 1046 O O . GLU A 1 122 ? -12.036 -7.184 11.192 1.00 98.00 122 GLU A O 1
ATOM 1051 N N . PHE A 1 123 ? -9.890 -7.839 11.014 1.00 98.50 123 PHE A N 1
ATOM 1052 C CA . PHE A 1 123 ? -9.390 -6.526 10.618 1.00 98.50 123 PHE A CA 1
ATOM 1053 C C . PHE A 1 123 ? -10.036 -6.044 9.315 1.00 98.50 123 PHE A C 1
ATOM 1055 O O . PHE A 1 123 ? -10.544 -4.922 9.255 1.00 98.50 123 PHE A O 1
ATOM 1062 N N . TRP A 1 124 ? -10.044 -6.886 8.279 1.00 98.44 124 TRP A N 1
ATOM 1063 C CA . TRP A 1 124 ? -10.560 -6.519 6.958 1.00 98.44 124 TRP A CA 1
ATOM 1064 C C . TRP A 1 124 ? -12.073 -6.288 6.954 1.00 98.44 124 TRP A C 1
ATOM 1066 O O . TRP A 1 124 ? -12.544 -5.316 6.356 1.00 98.44 124 TRP A O 1
ATOM 1076 N N . ASP A 1 125 ? -12.820 -7.127 7.671 1.00 98.12 125 ASP A N 1
ATOM 1077 C CA . ASP A 1 125 ? -14.265 -6.993 7.848 1.00 98.12 125 ASP A CA 1
ATOM 1078 C C . ASP A 1 125 ? -14.612 -5.691 8.573 1.00 98.12 125 ASP A C 1
ATOM 1080 O O . ASP A 1 125 ? -15.560 -4.999 8.190 1.00 98.12 125 ASP A O 1
ATOM 1084 N N . LYS A 1 126 ? -13.825 -5.313 9.591 1.00 98.38 126 LYS A N 1
ATOM 1085 C CA . LYS A 1 126 ? -14.024 -4.041 10.287 1.00 98.38 126 LYS A CA 1
ATOM 1086 C C . LYS A 1 126 ? -13.634 -2.845 9.421 1.00 98.38 126 LYS A C 1
ATOM 1088 O O . LYS A 1 126 ? -14.390 -1.874 9.375 1.00 98.38 126 LYS A O 1
ATOM 1093 N N . LEU A 1 127 ? -12.507 -2.912 8.708 1.00 98.50 127 LEU A N 1
ATOM 1094 C CA . LEU A 1 127 ? -12.045 -1.844 7.817 1.00 98.50 127 LEU A CA 1
ATOM 1095 C C . LEU A 1 127 ? -13.115 -1.484 6.776 1.00 98.50 127 LEU A C 1
ATOM 1097 O O . LEU A 1 127 ? -13.372 -0.303 6.527 1.00 98.50 127 LEU A O 1
ATOM 1101 N N . LEU A 1 128 ? -13.753 -2.504 6.198 1.00 98.31 128 LEU A N 1
ATOM 1102 C CA . LEU A 1 128 ? -14.779 -2.380 5.162 1.00 98.31 128 LEU A CA 1
ATOM 1103 C C . LEU A 1 128 ? -16.202 -2.579 5.691 1.00 98.31 128 LEU A C 1
ATOM 1105 O O . LEU A 1 128 ? -17.098 -2.972 4.939 1.00 98.31 128 LEU A O 1
ATOM 1109 N N . GLU A 1 129 ? -16.434 -2.247 6.962 1.00 97.69 129 GLU A N 1
ATOM 1110 C CA . GLU A 1 129 ? -17.752 -2.328 7.585 1.00 97.69 129 GLU A CA 1
ATOM 1111 C C . GLU A 1 129 ? -18.815 -1.622 6.706 1.00 97.69 129 GLU A C 1
ATOM 1113 O O . GLU A 1 129 ? -18.568 -0.515 6.191 1.00 97.69 129 GLU A O 1
ATOM 1118 N N . PRO A 1 130 ? -19.989 -2.246 6.466 1.00 97.06 130 PRO A N 1
ATOM 1119 C CA . PRO A 1 130 ? -21.004 -1.694 5.577 1.00 97.06 130 PRO A CA 1
ATOM 1120 C C . PRO A 1 130 ? -21.392 -0.263 5.952 1.00 97.06 130 PRO A C 1
ATOM 1122 O O . PRO A 1 130 ? -21.661 0.046 7.109 1.00 97.06 130 PRO A O 1
ATOM 1125 N N . MET A 1 131 ? -21.445 0.617 4.948 1.00 95.56 131 MET A N 1
ATOM 1126 C CA . MET A 1 131 ? -21.728 2.053 5.102 1.00 95.56 131 MET A CA 1
ATOM 1127 C C . MET A 1 131 ? -20.675 2.855 5.896 1.00 95.56 131 MET A C 1
ATOM 1129 O O . MET A 1 131 ? -20.847 4.062 6.058 1.00 95.56 131 MET A O 1
ATOM 1133 N N . GLN A 1 132 ? -19.571 2.237 6.331 1.00 97.81 132 GLN A N 1
ATOM 1134 C CA . GLN A 1 132 ? -18.478 2.883 7.075 1.00 97.81 132 GLN A CA 1
ATOM 1135 C C . GLN A 1 132 ? -17.184 3.030 6.255 1.00 97.81 132 GLN A C 1
ATOM 1137 O O . GLN A 1 132 ? -16.092 3.202 6.798 1.00 97.81 132 GLN A O 1
ATOM 1142 N N . HIS A 1 133 ? -17.305 2.993 4.929 1.00 97.38 133 HIS A N 1
ATOM 1143 C CA . HIS A 1 133 ? -16.210 3.231 3.998 1.00 97.38 133 HIS A CA 1
ATOM 1144 C C . HIS A 1 133 ? -16.721 3.905 2.711 1.00 97.38 133 HIS A C 1
ATOM 1146 O O . HIS A 1 133 ? -17.908 3.790 2.382 1.00 97.38 133 HIS A O 1
ATOM 1152 N N . PRO A 1 134 ? -15.865 4.644 1.982 1.00 96.31 134 PRO A N 1
ATOM 1153 C CA . PRO A 1 134 ? -16.220 5.206 0.684 1.00 96.31 134 PRO A CA 1
ATOM 1154 C C . PRO A 1 134 ? -16.257 4.096 -0.382 1.00 96.31 134 PRO A C 1
ATOM 1156 O O . PRO A 1 134 ? -15.545 3.102 -0.259 1.00 96.31 134 PRO A O 1
ATOM 1159 N N . ILE A 1 135 ? -17.057 4.254 -1.441 1.00 94.19 135 ILE A N 1
ATOM 1160 C CA . ILE A 1 135 ? -17.275 3.199 -2.454 1.00 94.19 135 ILE A CA 1
ATOM 1161 C C . ILE A 1 135 ? -15.975 2.730 -3.131 1.00 94.19 135 ILE A C 1
ATOM 1163 O O . ILE A 1 135 ? -15.841 1.573 -3.521 1.00 94.19 135 ILE A O 1
ATOM 1167 N N . GLU A 1 136 ? -14.986 3.613 -3.235 1.00 93.75 136 GLU A N 1
ATOM 1168 C CA . GLU A 1 136 ? -13.667 3.321 -3.789 1.00 93.75 136 GLU A CA 1
ATOM 1169 C C . GLU A 1 136 ? -12.872 2.332 -2.916 1.00 93.75 136 GLU A C 1
ATOM 1171 O O . GLU A 1 136 ? -12.079 1.548 -3.439 1.00 93.75 136 GLU A O 1
ATOM 1176 N N . ALA A 1 137 ? -13.107 2.318 -1.598 1.00 96.69 137 ALA A N 1
ATOM 1177 C CA . ALA A 1 137 ? -12.440 1.415 -0.661 1.00 96.69 137 ALA A CA 1
ATOM 1178 C C . ALA A 1 137 ? -12.973 -0.027 -0.741 1.00 96.69 137 ALA A C 1
ATOM 1180 O O . ALA A 1 137 ? -12.260 -0.955 -0.373 1.00 96.69 137 ALA A O 1
ATOM 1181 N N . SER A 1 138 ? -14.160 -0.259 -1.317 1.00 95.19 138 SER A N 1
ATOM 1182 C CA . SER A 1 138 ? -14.707 -1.615 -1.516 1.00 95.19 138 SER A CA 1
ATOM 1183 C C . SER A 1 138 ? -13.849 -2.488 -2.449 1.00 95.19 138 SER A C 1
ATOM 1185 O O . SER A 1 138 ? -14.098 -3.683 -2.605 1.00 95.19 138 SER A O 1
ATOM 1187 N N . GLY A 1 139 ? -12.863 -1.893 -3.128 1.00 94.44 139 GLY A N 1
ATOM 1188 C CA . GLY A 1 139 ? -11.869 -2.599 -3.925 1.00 94.44 139 GLY A CA 1
ATOM 1189 C C . GLY A 1 139 ? -10.656 -3.110 -3.143 1.00 94.44 139 GLY A C 1
ATOM 1190 O O . GLY A 1 139 ? -9.855 -3.821 -3.737 1.00 94.44 139 GLY A O 1
ATOM 1191 N N . ILE A 1 140 ? -10.477 -2.760 -1.863 1.00 97.88 140 ILE A N 1
ATOM 1192 C CA . ILE A 1 140 ? -9.258 -3.086 -1.097 1.00 97.88 140 ILE A CA 1
ATOM 1193 C C . ILE A 1 140 ? -9.027 -4.600 -1.033 1.00 97.88 140 ILE A C 1
ATOM 1195 O O . ILE A 1 140 ? -7.955 -5.054 -1.418 1.00 97.88 140 ILE A O 1
ATOM 1199 N N . THR A 1 141 ? -10.055 -5.364 -0.664 1.00 97.25 141 THR A N 1
ATOM 1200 C CA . THR A 1 141 ? -9.993 -6.820 -0.447 1.00 97.25 141 THR A CA 1
ATOM 1201 C C . THR A 1 141 ? -10.266 -7.654 -1.703 1.00 97.25 141 THR A C 1
ATOM 1203 O O . THR A 1 141 ? -10.554 -8.845 -1.625 1.00 97.25 141 THR A O 1
ATOM 1206 N N . ARG A 1 142 ? -10.231 -7.041 -2.892 1.00 95.81 142 ARG A N 1
ATOM 1207 C CA . ARG A 1 142 ? -10.376 -7.785 -4.151 1.00 95.81 142 ARG A CA 1
ATOM 1208 C C . ARG A 1 142 ? -9.054 -8.416 -4.547 1.00 95.81 142 ARG A C 1
ATOM 1210 O O . ARG A 1 142 ? -8.028 -7.731 -4.508 1.00 95.81 142 ARG A O 1
ATOM 1217 N N . ASP A 1 143 ? -9.123 -9.633 -5.073 1.00 94.38 143 ASP A N 1
ATOM 1218 C CA . ASP A 1 143 ? -7.985 -10.301 -5.695 1.00 94.38 143 ASP A CA 1
ATOM 1219 C C . ASP A 1 143 ? -7.287 -9.407 -6.728 1.00 94.38 143 ASP A C 1
ATOM 1221 O O . ASP A 1 143 ? -7.866 -8.498 -7.345 1.00 94.38 143 ASP A O 1
ATOM 1225 N N . PHE A 1 144 ? -5.993 -9.648 -6.903 1.00 93.25 144 PHE A N 1
ATOM 1226 C CA . PHE A 1 144 ? -5.230 -8.979 -7.938 1.00 93.25 144 PHE A CA 1
ATOM 1227 C C . PHE A 1 144 ? -5.588 -9.553 -9.307 1.00 93.25 144 PHE A C 1
ATOM 1229 O O . PHE A 1 144 ? -5.352 -10.728 -9.576 1.00 93.25 144 PHE A O 1
ATOM 1236 N N . ASP A 1 145 ? -6.097 -8.700 -10.193 1.00 90.50 145 ASP A N 1
ATOM 1237 C CA . ASP A 1 145 ? -6.382 -9.062 -11.576 1.00 90.50 145 ASP A CA 1
ATOM 1238 C C . ASP A 1 145 ? -5.561 -8.185 -12.531 1.00 90.50 145 ASP A C 1
ATOM 1240 O O . ASP A 1 145 ? -5.667 -6.955 -12.570 1.00 90.50 145 ASP A O 1
ATOM 1244 N N . ILE A 1 146 ? -4.718 -8.877 -13.297 1.00 86.81 146 ILE A N 1
ATOM 1245 C CA . ILE A 1 146 ? -3.767 -8.340 -14.270 1.00 86.81 146 ILE A CA 1
ATOM 1246 C C . ILE A 1 146 ? -4.490 -7.542 -15.366 1.00 86.81 146 ILE A C 1
ATOM 1248 O O . ILE A 1 146 ? -3.929 -6.574 -15.877 1.00 86.81 146 ILE A O 1
ATOM 1252 N N . ASN A 1 147 ? -5.742 -7.883 -15.689 1.00 85.25 147 ASN A N 1
ATOM 1253 C CA . ASN A 1 147 ? -6.516 -7.222 -16.744 1.00 85.25 147 ASN A CA 1
ATOM 1254 C C . ASN A 1 147 ? -6.912 -5.777 -16.402 1.00 85.25 147 ASN A C 1
ATOM 1256 O O . ASN A 1 147 ? -7.255 -5.007 -17.297 1.00 85.25 147 ASN A O 1
ATOM 1260 N N . TYR A 1 148 ? -6.851 -5.383 -15.126 1.00 84.25 148 TYR A N 1
ATOM 1261 C CA . TYR A 1 148 ? -7.087 -3.995 -14.714 1.00 84.25 148 TYR A CA 1
ATOM 1262 C C . TYR A 1 148 ? -5.819 -3.129 -14.736 1.00 84.25 148 TYR A C 1
ATOM 1264 O O . TYR A 1 148 ? -5.888 -1.943 -14.404 1.00 84.25 148 TYR A O 1
ATOM 1272 N N . MET A 1 149 ? -4.664 -3.686 -15.118 1.00 83.62 149 MET A N 1
ATOM 1273 C CA . MET A 1 149 ? -3.431 -2.919 -15.279 1.00 83.62 149 MET A CA 1
ATOM 1274 C C . MET A 1 149 ? -3.303 -2.372 -16.699 1.00 83.62 149 MET A C 1
ATOM 1276 O O . MET A 1 149 ? -3.130 -3.122 -17.658 1.00 83.62 149 MET A O 1
ATOM 1280 N N . TYR A 1 150 ? -3.289 -1.046 -16.818 1.00 78.81 150 TYR A N 1
ATOM 1281 C CA . TYR A 1 150 ? -3.037 -0.358 -18.081 1.00 78.81 150 TYR A CA 1
ATOM 1282 C C . TYR A 1 150 ? -1.694 0.372 -18.026 1.00 78.81 150 TYR A C 1
ATOM 1284 O O . TYR A 1 150 ? -1.457 1.218 -17.161 1.00 78.81 150 TYR A O 1
ATOM 1292 N N . LEU A 1 151 ? -0.799 0.039 -18.956 1.00 75.00 151 LEU A N 1
ATOM 1293 C CA . LEU A 1 151 ? 0.463 0.750 -19.145 1.00 75.00 151 LEU A CA 1
ATOM 1294 C C . LEU A 1 151 ? 0.199 2.015 -19.969 1.00 75.00 151 LEU A C 1
ATOM 1296 O O . LEU A 1 151 ? 0.230 1.974 -21.196 1.00 75.00 151 LEU A O 1
ATOM 1300 N N . ILE A 1 152 ? -0.102 3.113 -19.275 1.00 59.69 152 ILE A N 1
ATOM 1301 C CA . ILE A 1 152 ? -0.125 4.482 -19.816 1.00 59.69 152 ILE A CA 1
ATOM 1302 C C . ILE A 1 152 ? 1.147 5.242 -19.452 1.00 59.69 152 ILE A C 1
ATOM 1304 O O . ILE A 1 152 ? 1.676 5.022 -18.331 1.00 59.69 152 ILE A O 1
#

Sequence (152 aa):
MKEIGKAIFNLQRFQILQTKLNPATSNLIPNDYAYAWYQKLYPLLEENNLHEDLQPYFSITKEQVDEITNYADSEWLKKKYYNFYEYEKHYECRTNPVMGISRSTLISVFRYMFLRDSFDQEFWDKLLEPMQHPIEASGITRDFDINYMYLI

Foldseek 3Di:
DVVVLLVVLLVVLVVLLVLCLDPVRVVVHQLLRNLCS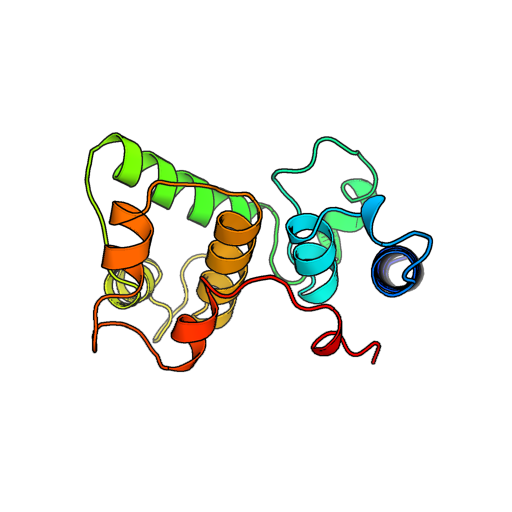LQLHQSQVDPDCPCVVSQVNRPRHPVNLCVLVVVLVVCVVVVHAAAQVVVCVVQVQPHDGNVVCHSVSNLSSLLSCLSVVHDDPVNVCRNCPPPRHDPSSVCSNDDRDSVPRDDD

Secondary structure (DSSP, 8-state):
-HHHHHHHHHHHHHHHHHHHHSTTTGGGS-HHHHHHHHHTB--TT---GGGTTTGGG-SB-HHHHHHHHHHHHHHHHTT----HHHHHHHTTTTTS-GGG--HHHHHHHHHHHHHTT-S-HHHHHHHT-TTSS-GGGGGTTSPP-GGG----

pLDDT: mean 94.31, std 6.01, range [59.69, 98.62]

Radius of gyration: 15.83 Å; chains: 1; bounding box: 42×36×40 Å